Protein AF-A0AB38UVY3-F1 (afdb_monomer_lite)

Organism: NCBI:txid1487726

Secondary structure (DSSP, 8-state):
------PPPPPPPTTPEE-PPPTTSEEEEEEEEEE---SS-GGGS-EEEEEEEEETT--EEEEEEEEE-------HHHHHHHHHHHHHHHHHHHHHTT---HHHHHHHHHHHHHHHHHHHTTSSSSHHHHHHHHHHHHHHHHHH--

pLDDT: mean 86.46, std 10.34, range [41.66, 97.25]

Radius of gyration: 19.99 Å; chains: 1; bounding box: 36×45×63 Å

Structure (mmCIF, N/CA/C/O backbone):
data_AF-A0AB38UVY3-F1
#
_entry.id   AF-A0AB38UVY3-F1
#
loop_
_atom_site.group_PDB
_atom_site.id
_atom_site.type_symbol
_atom_site.label_atom_id
_atom_site.label_alt_id
_atom_site.label_comp_id
_atom_site.label_asym_id
_atom_site.label_entity_id
_atom_site.label_seq_id
_atom_site.pdbx_PDB_ins_code
_atom_site.Cartn_x
_atom_site.Cartn_y
_atom_site.Cartn_z
_atom_site.occupancy
_atom_site.B_iso_or_equiv
_atom_site.auth_seq_id
_atom_site.auth_comp_id
_atom_site.auth_asym_id
_atom_site.auth_atom_id
_atom_site.pdbx_PDB_model_num
ATOM 1 N N . MET A 1 1 ? -8.835 21.642 43.779 1.00 41.66 1 MET A N 1
ATOM 2 C CA . MET A 1 1 ? -7.730 21.005 43.035 1.00 41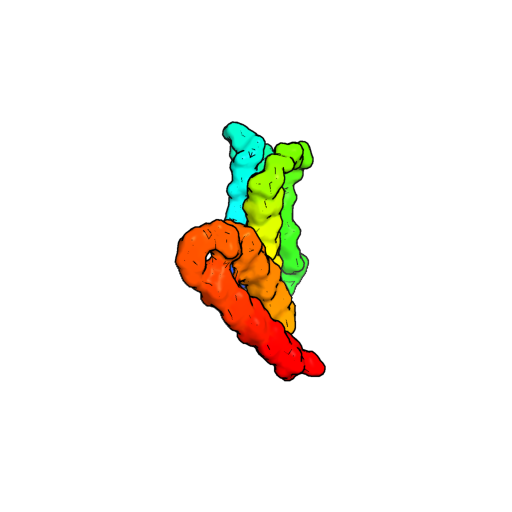.66 1 MET A CA 1
ATOM 3 C C . MET A 1 1 ? -8.345 19.835 42.282 1.00 41.66 1 MET A C 1
ATOM 5 O O . MET A 1 1 ? -8.625 18.824 42.907 1.00 41.66 1 MET A O 1
ATOM 9 N N . ASN A 1 2 ? -8.708 20.020 41.008 1.00 46.69 2 ASN A N 1
ATOM 10 C CA . ASN A 1 2 ? -9.353 18.966 40.217 1.00 46.69 2 ASN A CA 1
ATOM 11 C C . ASN A 1 2 ? -8.268 18.102 39.582 1.00 46.69 2 ASN A C 1
ATOM 13 O O . ASN A 1 2 ? -7.520 18.568 38.725 1.00 46.69 2 ASN A O 1
ATOM 17 N N . THR A 1 3 ? -8.171 16.855 40.026 1.00 52.03 3 THR A N 1
ATOM 18 C CA . THR A 1 3 ? -7.319 15.846 39.404 1.00 52.03 3 THR A CA 1
ATOM 19 C C . THR A 1 3 ? -7.953 15.474 38.067 1.00 52.03 3 THR A C 1
ATOM 21 O O . THR A 1 3 ? -8.948 14.756 38.034 1.00 52.03 3 THR A O 1
ATOM 24 N N . ILE A 1 4 ? -7.427 16.005 36.961 1.00 64.19 4 ILE A N 1
ATOM 25 C CA . ILE A 1 4 ? -7.818 15.553 35.622 1.00 64.19 4 ILE A CA 1
ATOM 26 C C . ILE A 1 4 ? -7.274 14.136 35.473 1.00 64.19 4 ILE A C 1
ATOM 28 O O . ILE A 1 4 ? -6.063 13.934 35.380 1.00 64.19 4 ILE A O 1
ATOM 32 N N . THR A 1 5 ? -8.161 13.147 35.489 1.00 60.78 5 THR A N 1
ATOM 33 C CA . THR A 1 5 ? -7.814 11.767 35.166 1.00 60.78 5 THR A CA 1
ATOM 34 C C . THR A 1 5 ? -7.471 11.725 33.678 1.00 60.78 5 THR A C 1
ATOM 36 O O . THR A 1 5 ? -8.354 11.797 32.828 1.00 60.78 5 THR A O 1
ATOM 39 N N . ARG A 1 6 ? -6.176 11.704 33.342 1.00 64.94 6 ARG A N 1
ATOM 40 C CA . ARG A 1 6 ? -5.741 11.537 31.952 1.00 64.94 6 ARG A CA 1
ATOM 41 C C . ARG A 1 6 ? -5.910 10.072 31.574 1.00 64.94 6 ARG A C 1
ATOM 43 O O . ARG A 1 6 ? -5.199 9.220 32.103 1.00 64.94 6 ARG A O 1
ATOM 50 N N . HIS A 1 7 ? -6.838 9.792 30.668 1.00 72.06 7 HIS A N 1
ATOM 51 C CA . HIS A 1 7 ? -6.822 8.530 29.944 1.00 72.06 7 HIS A CA 1
ATOM 52 C C . HIS A 1 7 ? -5.667 8.568 28.935 1.00 72.06 7 HIS A C 1
ATOM 54 O O . HIS A 1 7 ? -5.485 9.599 28.283 1.00 72.06 7 HIS A O 1
ATOM 60 N N . PRO A 1 8 ? -4.847 7.506 28.846 1.00 81.69 8 PRO A N 1
ATOM 61 C CA . PRO A 1 8 ? -3.817 7.428 27.824 1.00 81.69 8 PRO A CA 1
ATOM 62 C C . PRO A 1 8 ? -4.477 7.406 26.446 1.00 81.69 8 PRO A C 1
ATOM 64 O O . PRO A 1 8 ? -5.519 6.774 26.264 1.00 81.69 8 PRO A O 1
ATOM 67 N N . ASP A 1 9 ? -3.869 8.099 25.489 1.00 87.81 9 ASP A N 1
ATOM 68 C CA . ASP A 1 9 ? -4.342 8.073 24.111 1.00 87.81 9 ASP A CA 1
ATOM 69 C C . ASP A 1 9 ? -4.250 6.646 23.545 1.00 87.81 9 ASP A C 1
ATOM 71 O O . ASP A 1 9 ? -3.298 5.921 23.868 1.00 87.81 9 ASP A O 1
ATOM 75 N N . PRO A 1 10 ? -5.200 6.231 22.686 1.00 92.19 10 PRO A N 1
ATOM 76 C CA . PRO A 1 10 ? -5.096 4.959 21.987 1.00 92.19 10 PRO A CA 1
ATOM 77 C C . PRO A 1 10 ? -3.801 4.902 21.172 1.00 92.19 10 PRO A C 1
ATOM 79 O O . PRO A 1 10 ? -3.305 5.912 20.663 1.00 92.19 10 PRO A O 1
ATOM 82 N N . THR A 1 11 ? -3.239 3.705 21.038 1.00 93.94 11 THR A N 1
ATOM 83 C CA . THR A 1 11 ? -2.068 3.487 20.185 1.00 93.94 11 THR A CA 1
ATOM 84 C C . THR A 1 11 ? -2.489 3.601 18.712 1.00 93.94 11 THR A C 1
ATOM 86 O O . THR A 1 11 ? -3.543 3.070 18.347 1.00 93.94 11 THR A O 1
ATOM 89 N N . PRO A 1 12 ? -1.723 4.299 17.854 1.00 93.75 12 PRO A N 1
ATOM 90 C CA . PRO A 1 12 ? -1.972 4.280 16.416 1.00 93.75 12 PRO A CA 1
ATOM 91 C C . PRO A 1 12 ? -1.797 2.857 15.855 1.00 93.75 12 PRO A C 1
ATOM 93 O O . PRO A 1 12 ? -1.115 2.027 16.470 1.00 93.75 12 PRO A O 1
ATOM 96 N N . PRO A 1 13 ? -2.405 2.541 14.700 1.00 91.31 13 PRO A N 1
ATOM 97 C CA . PRO A 1 13 ? -2.223 1.237 14.087 1.00 91.31 13 PRO A CA 1
ATOM 98 C C . PRO A 1 13 ? -0.757 1.004 13.680 1.00 91.31 13 PRO A C 1
ATOM 100 O O . PRO A 1 13 ? 0.002 1.958 13.495 1.00 91.31 13 PRO A O 1
ATOM 103 N N . PRO A 1 14 ? -0.327 -0.261 13.521 1.00 88.12 14 PRO A N 1
ATOM 104 C CA . PRO A 1 14 ? 1.064 -0.576 13.214 1.00 88.12 14 PRO A CA 1
ATOM 105 C C . PRO A 1 14 ? 1.569 0.145 11.960 1.00 88.12 14 PRO A C 1
ATOM 107 O O . PRO A 1 14 ? 0.966 0.037 10.888 1.00 88.12 14 PRO A O 1
ATOM 110 N N . GLY A 1 15 ? 2.701 0.838 12.104 1.00 88.06 15 GLY A N 1
ATOM 111 C CA . GLY A 1 15 ? 3.352 1.583 11.025 1.00 88.06 15 GLY A CA 1
ATOM 112 C C . GLY A 1 15 ? 2.756 2.962 10.736 1.00 88.06 15 GLY A C 1
ATOM 113 O O . GLY A 1 15 ? 3.227 3.603 9.805 1.00 88.06 15 GLY A O 1
ATOM 114 N N . ALA A 1 16 ? 1.753 3.409 11.499 1.00 95.19 16 ALA A N 1
ATOM 115 C CA . ALA A 1 16 ? 1.192 4.747 11.364 1.00 95.19 16 ALA A CA 1
ATOM 116 C C . ALA A 1 16 ? 1.806 5.739 12.357 1.00 95.19 16 ALA A C 1
ATOM 118 O O . ALA A 1 16 ? 2.054 5.413 13.522 1.00 95.19 16 ALA A O 1
ATOM 119 N N . GLU A 1 17 ? 1.960 6.972 11.901 1.00 96.38 17 GLU A N 1
ATOM 120 C CA . GLU A 1 17 ? 2.215 8.146 12.720 1.00 96.38 17 GLU A CA 1
ATOM 121 C C . GLU A 1 17 ? 0.878 8.827 13.055 1.00 96.38 17 GLU A C 1
ATOM 123 O O . GLU A 1 17 ? 0.014 8.941 12.180 1.00 96.38 17 GLU A O 1
ATOM 128 N N . PRO A 1 18 ? 0.652 9.233 14.317 1.00 96.25 18 PRO A N 1
ATOM 129 C CA . PRO A 1 18 ? -0.548 9.961 14.700 1.00 96.25 18 PRO A CA 1
ATOM 130 C C . PRO A 1 18 ? -0.374 11.469 14.513 1.00 96.25 18 PRO A C 1
ATOM 132 O O . PRO A 1 18 ? 0.636 12.034 14.933 1.00 96.25 18 PRO A O 1
ATOM 135 N N . ASP A 1 19 ? -1.408 12.121 13.994 1.00 95.25 19 ASP A N 1
ATOM 136 C CA . ASP A 1 19 ? -1.548 13.574 14.053 1.00 95.25 19 ASP A CA 1
ATOM 137 C C . ASP A 1 19 ? -2.159 14.019 15.402 1.00 95.25 19 ASP A C 1
ATOM 139 O O . ASP A 1 19 ? -2.424 13.218 16.313 1.00 95.25 19 ASP A O 1
ATOM 143 N N . ILE A 1 20 ? -2.370 15.324 15.557 1.00 93.94 20 ILE A N 1
ATOM 144 C CA . ILE A 1 20 ? -3.020 15.923 16.715 1.00 93.94 20 ILE A CA 1
ATOM 145 C C . ILE A 1 20 ? -4.502 15.547 16.789 1.00 93.94 20 ILE A C 1
ATOM 147 O O . ILE A 1 20 ? -5.183 15.342 15.790 1.00 93.94 20 ILE A O 1
ATOM 151 N N . TRP A 1 21 ? -5.023 15.499 18.014 1.00 94.88 21 TRP A N 1
ATOM 152 C CA . TRP A 1 21 ? -6.458 15.348 18.227 1.00 94.88 21 TRP A CA 1
ATOM 153 C C . TRP A 1 21 ? -7.203 16.628 17.867 1.00 94.88 21 TRP A C 1
ATOM 155 O O . TRP A 1 21 ? -6.928 17.694 18.424 1.00 94.88 21 TRP A O 1
ATOM 165 N N . GLU A 1 22 ? -8.204 16.489 17.011 1.00 93.88 22 GLU A N 1
ATOM 166 C CA . GLU A 1 22 ? -9.164 17.528 16.686 1.00 93.88 22 GLU A CA 1
ATOM 167 C C . GLU A 1 22 ? -10.233 17.678 17.779 1.00 93.88 22 GLU A C 1
ATOM 169 O O . GLU A 1 22 ? -10.437 16.819 18.646 1.00 93.88 22 GLU A O 1
ATOM 174 N N . ALA A 1 23 ? -10.942 18.809 17.739 1.00 91.00 23 ALA A N 1
ATOM 175 C CA . ALA A 1 23 ? -11.972 19.151 18.719 1.00 91.00 23 ALA A CA 1
ATOM 176 C C . ALA A 1 23 ? -13.167 18.179 18.718 1.00 91.00 23 ALA A C 1
ATOM 178 O O . ALA A 1 23 ? -13.875 18.081 19.719 1.00 91.00 23 ALA A O 1
ATOM 179 N N . ASP A 1 24 ? -13.382 17.456 17.619 1.00 91.38 24 ASP A N 1
ATOM 180 C CA . ASP A 1 24 ? -14.446 16.460 17.476 1.00 91.38 24 ASP A CA 1
ATOM 181 C C . ASP A 1 24 ? -14.078 15.070 18.027 1.00 91.38 24 ASP A C 1
ATOM 183 O O . ASP A 1 24 ? -14.862 14.128 17.913 1.00 91.38 24 ASP A O 1
ATOM 187 N N . GLY A 1 25 ? -12.897 14.934 18.639 1.00 92.50 25 GLY A N 1
ATOM 188 C CA . GLY A 1 25 ? -12.462 13.695 19.273 1.00 92.50 25 GLY A CA 1
ATOM 189 C C . GLY A 1 25 ? -11.826 12.679 18.327 1.00 92.50 25 GLY A C 1
ATOM 190 O O . GLY A 1 25 ? -11.674 11.527 18.731 1.00 92.50 25 GLY A O 1
ATOM 191 N N . HIS A 1 26 ? -11.423 13.086 17.125 1.00 94.88 26 HIS A N 1
ATOM 192 C CA . HIS A 1 26 ? -10.685 12.244 16.185 1.00 94.88 26 HIS A CA 1
ATOM 193 C C . HIS A 1 26 ? -9.285 12.792 15.924 1.00 94.88 26 HIS A C 1
ATOM 195 O O . HIS A 1 26 ? -8.985 13.941 16.238 1.00 94.88 26 HIS A O 1
ATOM 201 N N . ARG A 1 27 ? -8.419 11.956 15.364 1.00 95.94 27 ARG A N 1
ATOM 202 C CA . ARG A 1 27 ? -7.148 12.365 14.765 1.00 95.94 27 ARG A CA 1
ATOM 203 C C . ARG A 1 27 ? -6.941 11.614 13.466 1.00 95.94 27 ARG A C 1
ATOM 205 O O . ARG A 1 27 ? -7.419 10.485 13.334 1.00 95.94 27 ARG A O 1
ATOM 212 N N . ASP A 1 28 ? -6.164 12.186 12.570 1.00 96.75 28 ASP A N 1
ATOM 213 C CA . ASP A 1 28 ? -5.639 11.427 11.449 1.00 96.75 28 ASP A CA 1
ATOM 214 C C . ASP A 1 28 ? -4.467 10.553 11.912 1.00 96.75 28 ASP A C 1
ATOM 216 O O . ASP A 1 28 ? -3.692 10.900 12.807 1.00 96.75 28 ASP A O 1
ATOM 220 N N . VAL A 1 29 ? -4.361 9.371 11.317 1.00 97.00 29 VAL A N 1
ATOM 221 C CA . VAL A 1 29 ? -3.189 8.504 11.394 1.00 97.00 29 VAL A CA 1
ATOM 222 C C . VAL A 1 29 ? -2.757 8.190 9.972 1.00 97.00 29 VAL A C 1
ATOM 224 O O . VAL A 1 29 ? -3.592 7.912 9.108 1.00 97.00 29 VAL A O 1
ATOM 227 N N . TYR A 1 30 ? -1.458 8.255 9.713 1.00 96.94 30 TYR A N 1
ATOM 228 C CA . TYR A 1 30 ? -0.945 8.148 8.355 1.00 96.94 30 TYR A CA 1
ATOM 229 C C . TYR A 1 30 ? 0.364 7.367 8.292 1.00 96.94 30 TYR A C 1
ATOM 231 O O . TYR A 1 30 ? 1.109 7.273 9.262 1.00 96.94 30 TYR A O 1
ATOM 239 N N . ALA A 1 31 ? 0.644 6.787 7.131 1.00 96.62 31 ALA A N 1
ATOM 240 C CA . ALA A 1 31 ? 1.913 6.155 6.816 1.00 96.62 31 ALA A CA 1
ATOM 241 C C . ALA A 1 31 ? 2.361 6.626 5.432 1.00 96.62 31 ALA A C 1
ATOM 243 O O . ALA A 1 31 ? 1.740 6.284 4.421 1.00 96.62 31 ALA A O 1
ATOM 244 N N . SER A 1 32 ? 3.436 7.411 5.396 1.00 95.00 32 SER A N 1
ATOM 245 C CA . SER A 1 32 ? 4.053 7.869 4.151 1.00 95.00 32 SER A CA 1
ATOM 246 C C . SER A 1 32 ? 4.743 6.694 3.466 1.00 95.00 32 SER A C 1
ATOM 248 O O . SER A 1 32 ? 5.648 6.079 4.032 1.00 95.00 32 SER A O 1
ATOM 250 N N . VAL A 1 33 ? 4.306 6.361 2.253 1.00 93.44 33 VAL A N 1
ATOM 251 C CA . VAL A 1 33 ? 4.755 5.152 1.547 1.00 93.44 33 VAL A CA 1
ATOM 252 C C . VAL A 1 33 ? 5.901 5.446 0.592 1.00 93.44 33 VAL A C 1
ATOM 254 O O . VAL A 1 33 ? 6.840 4.655 0.495 1.00 93.44 33 VAL A O 1
ATOM 257 N N . GLY A 1 34 ? 5.836 6.570 -0.116 1.00 91.50 34 GLY A N 1
ATOM 258 C CA . GLY A 1 34 ? 6.883 6.970 -1.046 1.00 91.50 34 GLY A CA 1
ATOM 259 C C . GLY A 1 34 ? 6.505 8.180 -1.883 1.00 91.50 34 GLY A C 1
ATOM 260 O O . GLY A 1 34 ? 5.329 8.522 -2.000 1.00 91.50 34 GLY A O 1
ATOM 261 N N . CYS A 1 35 ? 7.523 8.817 -2.451 1.00 91.62 35 CYS A N 1
ATOM 262 C CA . CYS A 1 35 ? 7.395 9.973 -3.325 1.00 91.62 35 CYS A CA 1
ATOM 263 C C . CYS A 1 35 ? 8.072 9.662 -4.659 1.00 91.62 35 CYS A C 1
ATOM 265 O O . CYS A 1 35 ? 9.224 9.230 -4.671 1.00 91.62 35 CYS A O 1
ATOM 267 N N . VAL A 1 36 ? 7.365 9.890 -5.765 1.00 91.50 36 VAL A N 1
ATOM 268 C CA . VAL A 1 36 ? 7.900 9.692 -7.115 1.00 91.50 36 VAL A CA 1
ATOM 269 C C . VAL A 1 36 ? 8.496 10.998 -7.611 1.00 91.50 36 VAL A C 1
ATOM 271 O O . VAL A 1 36 ? 7.772 11.960 -7.866 1.00 91.50 36 VAL A O 1
ATOM 274 N N . PHE A 1 37 ? 9.813 11.038 -7.798 1.00 89.94 37 PHE A N 1
ATOM 275 C CA . PHE A 1 37 ? 10.509 12.245 -8.243 1.00 89.94 37 PHE A CA 1
ATOM 276 C C . PHE A 1 37 ? 10.238 12.527 -9.731 1.00 89.94 37 PHE A C 1
ATOM 278 O O . PHE A 1 37 ? 10.989 12.117 -10.618 1.00 89.94 37 PHE A O 1
ATOM 285 N N . ALA A 1 38 ? 9.132 13.223 -10.000 1.00 86.88 38 ALA A N 1
ATOM 286 C CA . ALA A 1 38 ? 8.699 13.642 -11.335 1.00 86.88 38 ALA A CA 1
ATOM 287 C C . ALA A 1 38 ? 9.184 15.050 -11.720 1.00 86.88 38 ALA A C 1
ATOM 289 O O . ALA A 1 38 ? 9.224 15.398 -12.898 1.00 86.88 38 ALA A O 1
ATOM 290 N N . SER A 1 39 ? 9.568 15.856 -10.730 1.00 84.62 39 SER A N 1
ATOM 291 C CA . SER A 1 39 ? 9.988 17.247 -10.888 1.00 84.62 39 SER A CA 1
ATOM 292 C C . SER A 1 39 ? 11.144 17.567 -9.939 1.00 84.62 39 SER A C 1
ATOM 294 O O . SER A 1 39 ? 11.359 16.884 -8.940 1.00 84.62 39 SER A O 1
ATOM 296 N N . SER A 1 40 ? 11.883 18.640 -10.228 1.00 84.81 40 SER A N 1
ATOM 297 C CA . SER A 1 40 ? 12.808 19.242 -9.259 1.00 84.81 40 SER A CA 1
ATOM 298 C C . SER A 1 40 ? 12.079 19.911 -8.090 1.00 84.81 40 SER A C 1
ATOM 300 O O . SER A 1 40 ? 12.681 20.138 -7.043 1.00 84.81 40 SER A O 1
ATOM 302 N N . ASP A 1 41 ? 10.802 20.256 -8.275 1.00 86.25 41 ASP A N 1
ATOM 303 C CA . ASP A 1 41 ? 9.931 20.702 -7.193 1.00 86.25 41 ASP A CA 1
ATOM 304 C C . ASP A 1 41 ? 9.330 19.485 -6.479 1.00 86.25 41 ASP A C 1
ATOM 306 O O . ASP A 1 41 ? 8.460 18.794 -7.014 1.00 86.25 41 ASP A O 1
ATOM 310 N N . LEU A 1 42 ? 9.805 19.230 -5.259 1.00 82.12 42 LEU A N 1
ATOM 311 C CA . LEU A 1 42 ? 9.367 18.101 -4.441 1.00 82.12 42 LEU A CA 1
ATOM 312 C C . LEU A 1 42 ? 7.893 18.188 -4.047 1.00 82.12 42 LEU A C 1
ATOM 314 O O . LEU A 1 42 ? 7.268 17.154 -3.849 1.00 82.12 42 LEU A O 1
ATOM 318 N N . LEU A 1 43 ? 7.328 19.395 -3.961 1.00 85.00 43 LEU A N 1
ATOM 319 C CA . LEU A 1 43 ? 5.914 19.581 -3.622 1.00 85.00 43 LEU A CA 1
ATOM 320 C C . LEU A 1 43 ? 4.989 19.275 -4.806 1.00 85.00 43 LEU A C 1
ATOM 322 O O . LEU A 1 43 ? 3.790 19.095 -4.623 1.00 85.00 43 LEU A O 1
ATOM 326 N N . ALA A 1 44 ? 5.546 19.205 -6.016 1.00 83.38 44 ALA A N 1
ATOM 327 C CA . ALA A 1 44 ? 4.832 18.792 -7.216 1.00 83.38 44 ALA A CA 1
ATOM 328 C C . ALA A 1 44 ? 4.977 17.288 -7.507 1.00 83.38 44 ALA A C 1
ATOM 330 O O . ALA A 1 44 ? 4.409 16.795 -8.482 1.00 83.38 44 ALA A O 1
ATOM 331 N N . CYS A 1 45 ? 5.762 16.564 -6.707 1.00 89.00 45 CYS A N 1
ATOM 332 C CA . CYS A 1 45 ? 5.999 15.140 -6.894 1.00 89.00 45 CYS A CA 1
ATOM 333 C C . CYS A 1 45 ? 4.878 14.317 -6.238 1.00 89.00 45 CYS A C 1
ATOM 335 O O . CYS A 1 45 ? 4.531 14.608 -5.094 1.00 89.00 45 CYS A O 1
ATOM 337 N N . PRO A 1 46 ? 4.337 13.283 -6.914 1.00 91.94 46 PRO A N 1
ATOM 338 C CA . PRO A 1 46 ? 3.324 12.417 -6.325 1.00 91.94 46 PRO A CA 1
ATOM 339 C C . PRO A 1 46 ? 3.803 11.765 -5.028 1.00 91.94 46 PRO A C 1
ATOM 341 O O . PRO A 1 46 ? 4.714 10.933 -5.055 1.00 91.94 46 PRO A O 1
ATOM 344 N N . LEU A 1 47 ? 3.161 12.107 -3.913 1.00 93.31 47 LEU A N 1
ATOM 345 C CA . LEU A 1 47 ? 3.367 11.476 -2.612 1.00 93.31 47 LEU A CA 1
ATOM 346 C C . LEU A 1 47 ? 2.211 10.518 -2.324 1.00 93.31 47 LEU A C 1
ATOM 348 O O . LEU A 1 47 ? 1.050 10.917 -2.339 1.00 93.31 47 LEU A O 1
ATOM 352 N N . VAL A 1 48 ? 2.529 9.253 -2.055 1.00 94.94 48 VAL A N 1
ATOM 353 C CA . VAL A 1 48 ? 1.539 8.231 -1.702 1.00 94.94 48 VAL A CA 1
ATOM 354 C C . VAL A 1 48 ? 1.511 8.039 -0.192 1.00 94.94 48 VAL A C 1
ATOM 356 O O . VAL A 1 48 ? 2.529 7.691 0.416 1.00 94.94 48 VAL A O 1
ATOM 359 N N . THR A 1 49 ? 0.324 8.178 0.391 1.00 96.62 49 THR A N 1
ATOM 360 C CA . THR A 1 49 ? 0.096 8.074 1.834 1.00 96.62 49 THR A CA 1
ATOM 361 C C . THR A 1 49 ? -1.068 7.126 2.111 1.00 96.62 49 THR A C 1
ATOM 363 O O . THR A 1 49 ? -2.137 7.243 1.518 1.00 96.62 49 THR A O 1
ATOM 366 N N . ALA A 1 50 ? -0.885 6.168 3.019 1.00 96.19 50 ALA A N 1
ATOM 367 C CA . ALA A 1 50 ? -2.010 5.441 3.607 1.00 96.19 50 ALA A CA 1
ATOM 368 C C . ALA A 1 50 ? -2.550 6.261 4.782 1.00 96.19 50 ALA A C 1
ATOM 370 O O . ALA A 1 50 ? -1.762 6.677 5.630 1.00 96.19 50 ALA A O 1
ATOM 371 N N . LYS A 1 51 ? -3.863 6.488 4.844 1.00 97.25 51 LYS A N 1
ATOM 372 C CA . LYS A 1 51 ? -4.493 7.370 5.833 1.00 97.25 51 LYS A CA 1
ATOM 373 C C . LYS A 1 51 ? -5.743 6.733 6.432 1.00 97.25 51 LYS A C 1
ATOM 375 O O . LYS A 1 51 ? -6.439 5.970 5.765 1.00 97.25 51 LYS A O 1
ATOM 380 N N . ALA A 1 52 ? -6.004 7.014 7.701 1.00 96.56 52 ALA A N 1
ATOM 381 C CA . ALA A 1 52 ? -7.245 6.676 8.384 1.00 96.56 52 ALA A CA 1
ATOM 382 C C . ALA A 1 52 ? -7.533 7.704 9.479 1.00 96.56 52 ALA A C 1
ATOM 384 O O . ALA A 1 52 ? -6.629 8.377 9.970 1.00 96.56 52 ALA A O 1
ATOM 385 N N . ARG A 1 53 ? -8.788 7.773 9.908 1.00 96.06 53 ARG A N 1
ATOM 386 C CA . ARG A 1 53 ? -9.230 8.594 11.029 1.00 96.06 53 ARG A CA 1
ATOM 387 C C . ARG A 1 53 ? -9.417 7.709 12.254 1.00 96.06 53 ARG A C 1
ATOM 389 O O . ARG A 1 53 ? -10.133 6.716 12.181 1.00 96.06 53 ARG A O 1
ATOM 396 N N . GLN A 1 54 ? -8.768 8.045 13.364 1.00 96.12 54 GLN A N 1
ATOM 397 C CA . GLN A 1 54 ? -8.842 7.294 14.616 1.00 96.12 54 GLN A CA 1
ATOM 398 C C . GLN A 1 54 ? -9.644 8.053 15.674 1.00 96.12 54 GLN A C 1
ATOM 400 O O . GLN A 1 54 ? -9.369 9.225 15.934 1.00 96.12 54 GLN A O 1
ATOM 405 N N . ASP A 1 55 ? -10.595 7.382 16.320 1.00 94.25 55 ASP A N 1
ATOM 406 C CA . ASP A 1 55 ? -11.338 7.930 17.458 1.00 94.25 55 ASP A CA 1
ATOM 407 C C . ASP A 1 55 ? -10.637 7.672 18.810 1.00 94.25 55 ASP A C 1
ATOM 409 O O . ASP A 1 55 ? -9.652 6.934 18.914 1.00 94.25 55 ASP A O 1
ATOM 413 N N . ARG A 1 56 ? -11.162 8.258 19.895 1.00 93.12 56 ARG A N 1
ATOM 414 C CA . ARG A 1 56 ? -10.630 8.064 21.261 1.00 93.12 56 ARG A CA 1
ATOM 415 C C . ARG A 1 56 ? -10.747 6.629 21.789 1.00 93.12 56 ARG A C 1
ATOM 417 O O . ARG A 1 56 ? -10.058 6.304 22.756 1.00 93.12 56 ARG A O 1
ATOM 424 N N . ALA A 1 57 ? -11.592 5.790 21.191 1.00 90.56 57 ALA A N 1
ATOM 425 C CA . ALA A 1 57 ? -11.695 4.366 21.506 1.00 90.56 57 ALA A CA 1
ATOM 426 C C . ALA A 1 57 ? -10.666 3.517 20.730 1.00 90.56 57 ALA A C 1
ATOM 428 O O . ALA A 1 57 ? -10.494 2.336 21.031 1.00 90.56 57 ALA A O 1
ATOM 429 N N . GLY A 1 58 ? -9.943 4.118 19.780 1.00 89.88 58 GLY A N 1
ATOM 430 C CA . GLY A 1 58 ? -8.952 3.467 18.932 1.00 89.88 58 GLY A CA 1
ATOM 431 C C . GLY A 1 58 ? -9.528 2.856 17.653 1.00 89.88 58 GLY A C 1
ATOM 432 O O . GLY A 1 58 ? -8.782 2.189 16.936 1.00 89.88 58 GLY A O 1
ATOM 433 N N . VAL A 1 59 ? -10.811 3.080 17.358 1.00 91.12 59 VAL A N 1
ATOM 434 C CA . VAL A 1 59 ? -11.480 2.625 16.133 1.00 91.12 59 VAL A CA 1
ATOM 435 C C . VAL A 1 59 ? -10.976 3.440 14.948 1.00 91.12 59 VAL A C 1
ATOM 437 O O . VAL A 1 59 ? -10.766 4.646 15.068 1.00 91.12 59 VAL A O 1
ATOM 440 N N . LEU A 1 60 ? -10.770 2.767 13.814 1.00 92.94 60 LEU A N 1
ATOM 441 C CA . LEU A 1 60 ? -10.358 3.387 12.560 1.00 92.94 60 LEU A CA 1
ATOM 442 C C . LEU A 1 60 ? -11.537 3.494 11.598 1.00 92.94 60 LEU A C 1
ATOM 444 O O . LEU A 1 60 ? -12.237 2.515 11.343 1.00 92.94 60 LEU A O 1
ATOM 448 N N . GLU A 1 61 ? -11.690 4.671 11.012 1.00 90.56 61 GLU A N 1
ATOM 449 C CA . GLU A 1 61 ? -12.667 4.990 9.980 1.00 90.56 61 GLU A CA 1
ATOM 450 C C . GLU A 1 61 ? -11.975 5.684 8.803 1.00 90.56 61 GLU A C 1
ATOM 452 O O . GLU A 1 61 ? -10.809 6.068 8.892 1.00 90.56 61 GLU A O 1
ATOM 457 N N . GLN A 1 62 ? -12.689 5.846 7.684 1.00 92.81 62 GLN A N 1
ATOM 458 C CA . GLN A 1 62 ? -12.195 6.578 6.504 1.00 92.81 62 GLN A CA 1
ATOM 459 C C . GLN A 1 62 ? -10.808 6.105 6.029 1.00 92.81 62 GLN A C 1
ATOM 461 O O . GLN A 1 62 ? -9.949 6.901 5.666 1.00 92.81 62 GLN A O 1
ATOM 466 N N . ILE A 1 63 ? -10.581 4.792 6.067 1.00 92.94 63 ILE A N 1
ATOM 467 C CA . ILE A 1 63 ? -9.296 4.190 5.717 1.00 92.94 63 ILE A CA 1
ATOM 468 C C . ILE A 1 63 ? -9.131 4.244 4.192 1.00 92.94 63 ILE A C 1
ATOM 470 O O . ILE A 1 63 ? -9.937 3.662 3.463 1.00 92.94 63 ILE A O 1
ATOM 474 N N . CYS A 1 64 ? -8.112 4.946 3.700 1.00 93.38 64 CYS A N 1
ATOM 475 C CA . CYS A 1 64 ? -7.902 5.176 2.273 1.00 93.38 64 CYS A CA 1
ATOM 476 C C . CYS A 1 64 ? -6.419 5.307 1.897 1.00 93.38 64 CYS A C 1
ATOM 478 O O . CYS A 1 64 ? -5.538 5.439 2.748 1.00 93.38 64 CYS A O 1
ATOM 480 N N . VAL A 1 65 ? -6.154 5.278 0.589 1.00 95.12 65 VAL A N 1
ATOM 481 C CA . VAL A 1 65 ? -4.874 5.694 0.003 1.00 95.12 65 VAL A CA 1
ATOM 482 C C . VAL A 1 65 ? -5.072 7.075 -0.608 1.00 95.12 65 VAL A C 1
ATOM 484 O O . VAL A 1 65 ? -5.971 7.264 -1.426 1.00 95.12 65 VAL A O 1
ATOM 487 N N . GLU A 1 66 ? -4.231 8.019 -0.212 1.00 94.88 66 GLU A N 1
ATOM 488 C CA . GLU A 1 66 ? -4.175 9.377 -0.738 1.00 94.88 66 GLU A CA 1
ATOM 489 C C . GLU A 1 66 ? -2.940 9.522 -1.634 1.00 94.88 66 GLU A C 1
ATOM 491 O O . GLU A 1 66 ? -1.874 8.969 -1.344 1.00 94.88 66 GLU A O 1
ATOM 496 N N . VAL A 1 67 ? -3.107 10.226 -2.755 1.00 92.94 67 VAL A N 1
ATOM 497 C CA . VAL A 1 67 ? -2.012 10.592 -3.654 1.00 92.94 67 VAL A CA 1
ATOM 498 C C . VAL A 1 67 ? -2.018 12.101 -3.792 1.00 92.94 67 VAL A C 1
ATOM 500 O O . VAL A 1 67 ? -2.852 12.658 -4.509 1.00 92.94 67 VAL A O 1
ATOM 503 N N . ASP A 1 68 ? -1.069 12.747 -3.132 1.00 87.81 68 ASP A N 1
ATOM 504 C CA . ASP A 1 68 ? -0.860 14.180 -3.266 1.00 87.81 68 ASP A CA 1
ATOM 505 C C . ASP A 1 68 ? -0.029 14.429 -4.520 1.00 87.81 68 ASP A C 1
ATOM 507 O O . ASP A 1 68 ? 1.190 14.261 -4.523 1.00 87.81 68 ASP A O 1
ATOM 511 N N . ALA A 1 69 ? -0.701 14.774 -5.620 1.00 75.69 69 ALA A N 1
ATOM 512 C CA . ALA A 1 69 ? -0.045 15.141 -6.867 1.00 75.69 69 ALA A CA 1
ATOM 513 C C . ALA A 1 69 ? -0.851 16.199 -7.636 1.00 75.69 69 ALA A C 1
ATOM 515 O O . ALA A 1 69 ? -2.028 15.971 -7.937 1.00 75.69 69 ALA A O 1
ATOM 516 N N . PRO A 1 70 ? -0.241 17.315 -8.076 1.00 67.12 70 PRO A N 1
ATOM 517 C CA . PRO A 1 70 ? -0.729 17.974 -9.279 1.00 67.12 70 PRO A CA 1
ATOM 518 C C . PRO A 1 70 ? -0.536 17.021 -10.471 1.00 67.12 70 PRO A C 1
ATOM 520 O O . PRO A 1 70 ? 0.434 16.267 -10.515 1.00 67.12 70 PRO A O 1
ATOM 523 N N . ALA A 1 71 ? -1.463 17.031 -11.434 1.00 61.72 71 ALA A N 1
ATOM 524 C CA . ALA A 1 71 ? -1.395 16.177 -12.621 1.00 61.72 71 ALA A CA 1
ATOM 525 C C . ALA A 1 71 ? -0.061 16.388 -13.366 1.00 61.72 71 ALA A C 1
ATOM 527 O O . ALA A 1 71 ? 0.118 17.391 -14.056 1.00 61.72 71 ALA A O 1
ATOM 528 N N . ALA A 1 72 ? 0.874 15.456 -13.191 1.00 71.00 72 ALA A N 1
ATOM 529 C CA . ALA A 1 72 ? 2.179 15.460 -13.834 1.00 71.00 72 ALA A CA 1
ATOM 530 C C . ALA A 1 72 ? 2.245 14.321 -14.853 1.00 71.00 72 ALA A C 1
ATOM 532 O O . ALA A 1 72 ? 1.814 13.198 -14.573 1.00 71.00 72 ALA A O 1
ATOM 533 N N . ASP A 1 73 ? 2.808 14.603 -16.026 1.00 84.94 73 ASP A N 1
ATOM 534 C CA . ASP A 1 73 ? 3.103 13.571 -17.014 1.00 84.94 73 ASP A CA 1
ATOM 535 C C . ASP A 1 73 ? 4.235 12.686 -16.482 1.00 84.94 73 ASP A C 1
ATOM 537 O O . ASP A 1 73 ? 5.386 13.113 -16.372 1.00 84.94 73 ASP A O 1
ATOM 541 N N . LEU A 1 74 ? 3.907 11.444 -16.126 1.00 88.50 74 LEU A N 1
ATOM 542 C CA . LEU A 1 74 ? 4.885 10.475 -15.641 1.00 88.50 74 LEU A CA 1
ATOM 543 C C . LEU A 1 74 ? 5.515 9.722 -16.809 1.00 88.50 74 LEU A C 1
ATOM 545 O O . LEU A 1 74 ? 4.830 9.240 -17.716 1.00 88.50 74 LEU A O 1
ATOM 549 N N . THR A 1 75 ? 6.831 9.535 -16.749 1.00 90.75 75 THR A N 1
ATOM 550 C CA . THR A 1 75 ? 7.495 8.555 -17.613 1.00 90.75 75 THR A CA 1
ATOM 551 C C . THR A 1 75 ? 7.009 7.135 -17.282 1.00 90.75 75 THR A C 1
ATOM 553 O O . THR A 1 75 ? 6.534 6.880 -16.172 1.00 90.75 75 THR A O 1
ATOM 556 N N . PRO A 1 76 ? 7.171 6.153 -18.190 1.00 88.94 76 PRO A N 1
ATOM 557 C CA . PRO A 1 76 ? 6.793 4.770 -17.902 1.00 88.94 76 PRO A CA 1
ATOM 558 C C . PRO A 1 76 ? 7.483 4.166 -16.671 1.00 88.94 76 PRO A C 1
ATOM 560 O O . PRO A 1 76 ? 6.940 3.256 -16.053 1.00 88.94 76 PRO A O 1
ATOM 563 N N . GLU A 1 77 ? 8.687 4.621 -16.323 1.00 86.44 77 GLU A N 1
ATOM 564 C CA . GLU A 1 7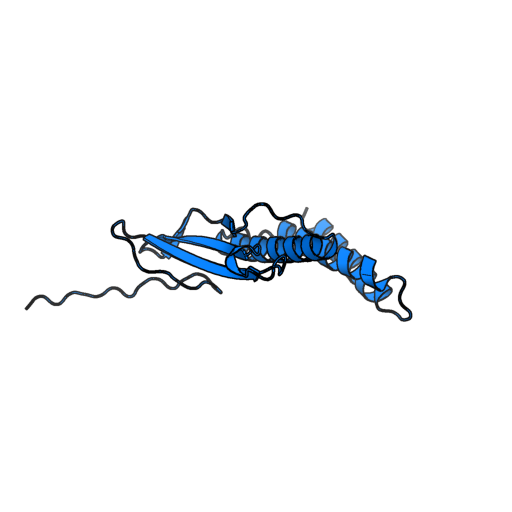7 ? 9.412 4.148 -15.140 1.00 86.44 77 GLU A 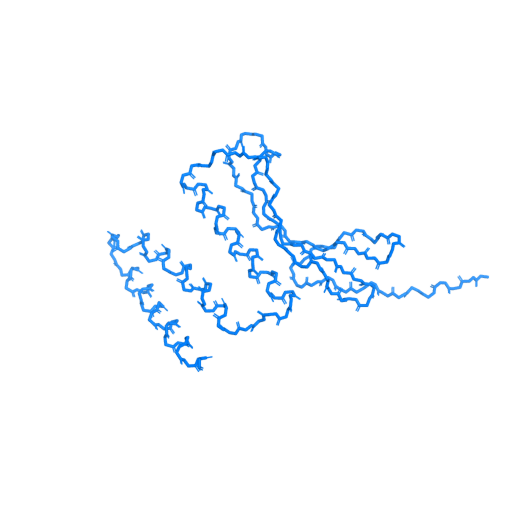CA 1
ATOM 565 C C . GLU A 1 77 ? 8.824 4.736 -13.853 1.00 86.44 77 GLU A C 1
ATOM 567 O O . GLU A 1 77 ? 8.436 3.978 -12.969 1.00 86.44 77 GLU A O 1
ATOM 572 N N . GLN A 1 78 ? 8.600 6.051 -13.820 1.00 90.44 78 GLN A N 1
ATOM 573 C CA . GLN A 1 78 ? 7.918 6.737 -12.714 1.00 90.44 78 GLN A CA 1
ATOM 574 C C . GLN A 1 78 ? 6.481 6.240 -12.513 1.00 90.44 78 GLN A C 1
ATOM 576 O O . GLN A 1 78 ? 6.010 6.120 -11.388 1.00 90.44 78 GLN A O 1
ATOM 581 N N . ALA A 1 79 ? 5.773 5.900 -13.593 1.00 89.12 79 ALA A N 1
ATOM 582 C CA . ALA A 1 79 ? 4.439 5.315 -13.500 1.00 89.12 79 ALA A CA 1
ATOM 583 C C . ALA A 1 79 ? 4.465 3.922 -12.843 1.00 89.12 79 ALA A C 1
ATOM 585 O O . ALA A 1 79 ? 3.570 3.589 -12.066 1.00 89.12 79 ALA A O 1
ATOM 586 N N . ARG A 1 80 ? 5.493 3.106 -13.120 1.00 87.50 80 ARG A N 1
ATOM 587 C CA . ARG A 1 80 ? 5.681 1.811 -12.442 1.00 87.50 80 ARG A CA 1
ATOM 588 C C . ARG A 1 80 ? 6.065 1.995 -10.978 1.00 87.50 80 ARG A C 1
ATOM 590 O O . ARG A 1 80 ? 5.559 1.258 -10.138 1.00 87.50 80 ARG A O 1
ATOM 597 N N . GLU A 1 81 ? 6.908 2.978 -10.679 1.00 87.38 81 GLU A N 1
ATOM 598 C CA . GLU A 1 81 ? 7.270 3.349 -9.309 1.00 87.38 81 GLU A CA 1
ATOM 599 C C . GLU A 1 81 ? 6.035 3.789 -8.508 1.00 87.38 81 GLU A C 1
ATOM 601 O O . GLU A 1 81 ? 5.764 3.242 -7.438 1.00 87.38 81 GLU A O 1
ATOM 606 N N . LEU A 1 82 ? 5.204 4.674 -9.075 1.00 91.25 82 LEU A N 1
ATOM 607 C CA . LEU A 1 82 ? 3.935 5.085 -8.471 1.00 91.25 82 LEU A CA 1
ATOM 608 C C . LEU A 1 82 ? 3.017 3.884 -8.222 1.00 91.25 82 LEU A C 1
ATOM 610 O O . LE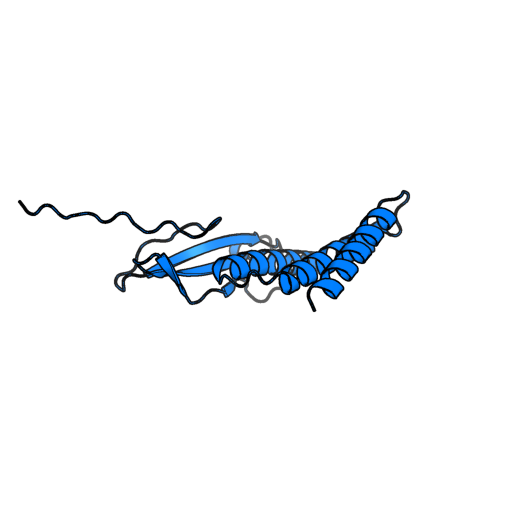U A 1 82 ? 2.464 3.740 -7.134 1.00 91.25 82 LEU A O 1
ATOM 614 N N . ALA A 1 83 ? 2.875 2.994 -9.208 1.00 88.00 83 ALA A N 1
ATOM 615 C CA . ALA A 1 83 ? 2.067 1.787 -9.063 1.00 88.00 83 ALA A CA 1
ATOM 616 C C . ALA A 1 83 ? 2.575 0.879 -7.928 1.00 88.00 83 ALA A C 1
ATOM 618 O O . ALA A 1 83 ? 1.770 0.334 -7.173 1.00 88.00 83 ALA A O 1
ATOM 619 N N . ALA A 1 84 ? 3.895 0.744 -7.765 1.00 85.69 84 ALA A N 1
ATOM 620 C CA . ALA A 1 84 ? 4.483 -0.020 -6.668 1.00 85.69 84 ALA A CA 1
ATOM 621 C C . ALA A 1 84 ? 4.176 0.613 -5.299 1.00 85.69 84 ALA A C 1
ATOM 623 O O . ALA A 1 84 ? 3.796 -0.100 -4.366 1.00 85.69 84 ALA A O 1
ATOM 624 N N . HIS A 1 85 ? 4.264 1.942 -5.179 1.00 91.69 85 HIS A N 1
ATOM 625 C CA . HIS A 1 85 ? 3.873 2.649 -3.956 1.00 91.69 85 HIS A CA 1
ATOM 626 C C . HIS A 1 85 ? 2.384 2.488 -3.643 1.00 91.69 85 HIS A C 1
ATOM 628 O O . HIS A 1 85 ? 2.033 2.219 -2.497 1.00 91.69 85 HIS A O 1
ATOM 634 N N . LEU A 1 86 ? 1.510 2.572 -4.649 1.00 91.44 86 LEU A N 1
ATOM 635 C CA . LEU A 1 86 ? 0.071 2.358 -4.482 1.00 91.44 86 LEU A CA 1
ATOM 636 C C . LEU A 1 86 ? -0.256 0.945 -3.990 1.00 91.44 86 LEU A C 1
ATOM 638 O O . LEU A 1 86 ? -1.059 0.789 -3.072 1.00 91.44 86 LEU A O 1
ATOM 642 N N . LEU A 1 87 ? 0.390 -0.083 -4.549 1.00 86.88 87 LEU A N 1
ATOM 643 C CA . LEU A 1 87 ? 0.226 -1.467 -4.090 1.00 86.88 87 LEU A CA 1
ATOM 644 C C . LEU A 1 87 ? 0.692 -1.640 -2.639 1.00 86.88 87 LEU A C 1
ATOM 646 O O . LEU A 1 87 ? 0.028 -2.307 -1.844 1.00 86.88 87 LEU A O 1
ATOM 650 N N . HIS A 1 88 ? 1.813 -1.014 -2.272 1.00 86.56 88 HIS A N 1
ATOM 651 C CA . HIS A 1 88 ? 2.299 -1.055 -0.897 1.00 86.56 88 HIS A CA 1
ATOM 652 C C . HIS A 1 88 ? 1.336 -0.338 0.068 1.00 86.56 88 HIS A C 1
ATOM 654 O O . HIS A 1 88 ? 1.005 -0.891 1.120 1.00 86.56 88 HIS A O 1
ATOM 660 N N . ALA A 1 89 ? 0.830 0.840 -0.311 1.00 90.62 89 ALA A N 1
ATOM 661 C CA . ALA A 1 89 ? -0.153 1.597 0.459 1.00 90.62 89 ALA A CA 1
ATOM 662 C C . ALA A 1 89 ? -1.453 0.809 0.656 1.00 90.62 89 ALA A C 1
ATOM 664 O O . ALA A 1 89 ? -1.927 0.693 1.784 1.00 90.62 89 ALA A O 1
ATOM 665 N N . ALA A 1 90 ? -1.976 0.183 -0.402 1.00 89.25 90 ALA A N 1
ATOM 666 C CA . ALA A 1 90 ? -3.155 -0.676 -0.322 1.00 89.25 90 ALA A CA 1
ATOM 667 C C . ALA A 1 90 ? -2.965 -1.797 0.713 1.00 89.25 90 ALA A C 1
ATOM 669 O O . ALA A 1 90 ? -3.813 -1.994 1.579 1.00 89.25 90 ALA A O 1
ATOM 670 N N . GLY A 1 91 ? -1.794 -2.443 0.726 1.00 84.88 91 GLY A N 1
ATOM 671 C CA . GLY A 1 91 ? -1.479 -3.461 1.727 1.00 84.88 91 GLY A CA 1
ATOM 672 C C . GLY A 1 91 ? -1.445 -2.941 3.172 1.00 84.88 91 GLY A C 1
ATOM 673 O O . GLY A 1 91 ? -1.704 -3.714 4.098 1.00 84.88 91 GLY A O 1
ATOM 674 N N . ILE A 1 92 ? -1.111 -1.665 3.402 1.00 90.56 92 ILE A N 1
ATOM 675 C CA . ILE A 1 92 ? -1.198 -1.017 4.724 1.00 90.56 92 ILE A CA 1
ATOM 676 C C . ILE A 1 92 ? -2.668 -0.815 5.109 1.00 90.56 92 ILE A C 1
ATOM 678 O O . ILE A 1 92 ? -3.082 -1.259 6.182 1.00 90.56 92 ILE A O 1
ATOM 682 N N . VAL A 1 93 ? -3.452 -0.215 4.214 1.00 90.50 93 VAL A N 1
ATOM 683 C CA . VAL A 1 93 ? -4.882 0.078 4.403 1.00 90.50 93 VAL A CA 1
ATOM 684 C C . VAL A 1 93 ? -5.678 -1.210 4.656 1.00 90.50 93 VAL A C 1
ATOM 686 O O . VAL A 1 93 ? -6.483 -1.251 5.582 1.00 90.50 93 VAL A O 1
ATOM 689 N N . ASP A 1 94 ? -5.382 -2.302 3.945 1.00 87.44 94 ASP A N 1
ATOM 690 C CA . ASP A 1 94 ? -5.999 -3.618 4.172 1.00 87.44 94 ASP A CA 1
ATOM 691 C C . ASP A 1 94 ? -5.743 -4.157 5.584 1.00 87.44 94 ASP A C 1
ATOM 693 O O . ASP A 1 94 ? -6.628 -4.746 6.211 1.00 87.44 94 ASP A O 1
ATOM 697 N N . ARG A 1 95 ? -4.529 -3.953 6.117 1.00 86.12 95 ARG A N 1
ATOM 698 C CA . ARG A 1 95 ? -4.206 -4.349 7.496 1.00 86.12 95 ARG A CA 1
ATOM 699 C C . ARG A 1 95 ? -4.980 -3.514 8.504 1.00 86.12 95 ARG A C 1
ATOM 701 O O . ARG A 1 95 ? -5.467 -4.073 9.482 1.00 86.12 95 ARG A O 1
ATOM 708 N N . TRP A 1 96 ? -5.093 -2.209 8.272 1.00 90.19 96 TRP A N 1
ATOM 709 C CA . TRP A 1 96 ? -5.836 -1.304 9.149 1.00 90.19 96 TRP A CA 1
ATOM 710 C C . TRP A 1 96 ? -7.339 -1.583 9.131 1.00 90.19 96 TRP A C 1
ATOM 712 O O . TRP A 1 96 ? -7.969 -1.575 10.182 1.00 90.19 96 TRP A O 1
ATOM 722 N N . ALA A 1 97 ? -7.896 -1.921 7.967 1.00 85.06 97 ALA A N 1
ATOM 723 C CA . ALA A 1 97 ? -9.302 -2.283 7.809 1.00 85.06 97 ALA A CA 1
ATOM 724 C C . ALA A 1 97 ? -9.658 -3.658 8.398 1.00 8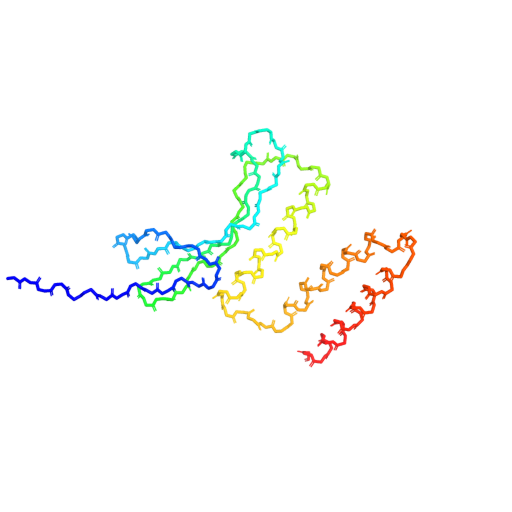5.06 97 ALA A C 1
ATOM 726 O O . ALA A 1 97 ? -10.818 -4.060 8.367 1.00 85.06 97 ALA A O 1
ATOM 727 N N . GLY A 1 98 ? -8.673 -4.425 8.879 1.00 77.12 98 GLY A N 1
ATOM 728 C CA . GLY A 1 98 ? -8.881 -5.816 9.277 1.00 77.12 98 GLY A CA 1
ATOM 729 C C . GLY A 1 98 ? -9.207 -6.744 8.098 1.00 77.12 98 GLY A C 1
ATOM 730 O O . GLY A 1 98 ? -9.423 -7.938 8.312 1.00 77.12 98 GLY A O 1
ATOM 731 N N . ASN A 1 99 ? -9.156 -6.239 6.857 1.00 64.69 99 ASN A N 1
ATOM 732 C CA . ASN A 1 99 ? -9.379 -6.952 5.595 1.00 64.69 99 ASN A CA 1
ATOM 733 C C . ASN A 1 99 ? -8.169 -7.811 5.221 1.00 64.69 99 ASN A C 1
ATOM 735 O O . ASN A 1 99 ? -7.655 -7.813 4.108 1.00 64.69 99 ASN A O 1
ATOM 739 N N . THR A 1 100 ? -7.705 -8.598 6.179 1.00 60.31 100 THR A N 1
ATOM 740 C CA . THR A 1 100 ? -6.588 -9.522 6.016 1.00 60.31 100 THR A CA 1
ATOM 741 C C . THR A 1 100 ? -7.051 -10.845 5.414 1.00 60.31 100 THR A C 1
ATOM 743 O O . THR A 1 100 ? -6.641 -11.914 5.862 1.00 60.31 100 THR A O 1
ATOM 746 N N . ASN A 1 101 ? -7.924 -10.797 4.402 1.00 66.62 101 ASN A N 1
ATOM 747 C CA . ASN A 1 101 ? -8.288 -12.017 3.699 1.00 66.62 101 ASN A CA 1
ATOM 748 C C . ASN A 1 101 ? -7.035 -12.551 2.975 1.00 66.62 101 ASN A C 1
ATOM 750 O O . ASN A 1 101 ? -6.259 -11.813 2.366 1.00 66.62 101 ASN A O 1
ATOM 754 N N . ALA A 1 102 ? -6.765 -13.847 3.135 1.00 69.50 102 ALA A N 1
ATOM 755 C CA . ALA A 1 102 ? -5.555 -14.454 2.586 1.00 69.50 102 ALA A CA 1
ATOM 756 C C . ALA A 1 102 ? -5.514 -14.349 1.049 1.00 69.50 102 ALA A C 1
ATOM 758 O O . ALA A 1 102 ? -4.437 -14.216 0.475 1.00 69.50 102 ALA A O 1
ATOM 759 N N . ALA A 1 103 ? -6.689 -14.320 0.410 1.00 69.62 103 ALA A N 1
ATOM 760 C CA . ALA A 1 103 ? -6.852 -14.159 -1.030 1.00 69.62 103 ALA A CA 1
ATOM 761 C C . ALA A 1 103 ? -6.288 -12.826 -1.556 1.00 69.62 103 ALA A C 1
ATOM 763 O O . ALA A 1 103 ? -5.441 -12.846 -2.442 1.00 69.62 103 ALA A O 1
ATOM 764 N N . GLY A 1 104 ? -6.659 -11.680 -0.972 1.00 66.56 104 GLY A N 1
ATOM 765 C CA . GLY A 1 104 ? -6.187 -10.368 -1.437 1.00 66.56 104 GLY A CA 1
ATOM 766 C C . GLY A 1 104 ? -4.678 -10.183 -1.269 1.00 66.56 104 GLY A C 1
ATOM 767 O O . GLY A 1 104 ? -4.013 -9.589 -2.117 1.00 66.56 104 GLY A O 1
ATOM 768 N N . ARG A 1 105 ? -4.098 -10.773 -0.214 1.00 72.62 105 ARG A N 1
ATOM 769 C CA . ARG A 1 105 ? -2.639 -10.782 -0.012 1.00 72.62 105 ARG A CA 1
ATOM 770 C C . ARG A 1 105 ? -1.907 -11.618 -1.058 1.00 72.62 105 ARG A C 1
ATOM 772 O O . ARG A 1 105 ? -0.819 -11.226 -1.476 1.00 72.62 105 ARG A O 1
ATOM 779 N N . LEU A 1 106 ? -2.476 -12.754 -1.459 1.00 80.06 106 LEU A N 1
ATOM 780 C CA . LEU A 1 106 ? -1.896 -13.594 -2.506 1.00 80.06 106 LEU A CA 1
ATOM 781 C C . LEU A 1 106 ? -2.018 -12.942 -3.880 1.00 80.06 106 LEU A C 1
ATOM 783 O O . LEU A 1 106 ? -1.018 -12.908 -4.591 1.00 80.06 106 LEU A O 1
ATOM 787 N N . ASP A 1 107 ? -3.157 -12.321 -4.196 1.00 74.19 107 ASP A N 1
ATOM 788 C CA . ASP A 1 107 ? -3.331 -11.560 -5.438 1.00 74.19 107 ASP A CA 1
ATOM 789 C C . ASP A 1 107 ? -2.294 -10.422 -5.541 1.00 74.19 107 ASP A C 1
ATOM 791 O O . ASP A 1 107 ? -1.629 -10.260 -6.569 1.00 74.19 107 ASP A O 1
ATOM 795 N N . ALA A 1 108 ? -2.075 -9.671 -4.455 1.00 73.44 108 ALA A N 1
ATOM 796 C CA . ALA A 1 108 ? -1.052 -8.625 -4.407 1.00 73.44 108 ALA A CA 1
ATOM 797 C C . ALA A 1 108 ? 0.372 -9.194 -4.561 1.00 73.44 108 ALA A C 1
ATOM 799 O O . ALA A 1 108 ? 1.173 -8.672 -5.342 1.00 73.44 108 ALA A O 1
ATOM 800 N N . ALA A 1 109 ? 0.687 -10.290 -3.861 1.00 83.06 109 ALA A N 1
ATOM 801 C CA . ALA A 1 109 ? 1.982 -10.959 -3.974 1.00 83.06 109 ALA A CA 1
ATOM 802 C C . ALA A 1 109 ? 2.235 -11.458 -5.404 1.00 83.06 109 ALA A C 1
ATOM 804 O O . ALA A 1 109 ? 3.324 -11.262 -5.945 1.00 83.06 109 ALA A O 1
ATOM 805 N N . LYS A 1 110 ? 1.221 -12.038 -6.049 1.00 85.56 110 LYS A N 1
ATOM 806 C CA . LYS A 1 110 ? 1.283 -12.524 -7.428 1.00 85.56 110 LYS A CA 1
ATOM 807 C C . LYS A 1 110 ? 1.631 -11.417 -8.408 1.00 85.56 110 LYS A C 1
ATOM 809 O O . LYS A 1 110 ? 2.501 -11.617 -9.252 1.00 85.56 110 LYS A O 1
ATOM 814 N N . ILE A 1 111 ? 0.997 -10.249 -8.284 1.00 79.25 111 ILE A N 1
ATOM 815 C CA . ILE A 1 111 ? 1.278 -9.091 -9.145 1.00 79.25 111 ILE A CA 1
ATOM 816 C C . ILE A 1 111 ? 2.747 -8.672 -9.019 1.00 79.25 111 ILE A C 1
ATOM 818 O O . ILE A 1 111 ? 3.428 -8.511 -10.033 1.00 79.25 111 ILE A O 1
ATOM 822 N N . VAL A 1 112 ? 3.257 -8.544 -7.791 1.00 82.81 112 VAL A N 1
ATOM 823 C CA . VAL A 1 112 ? 4.641 -8.111 -7.539 1.00 82.81 112 VAL A CA 1
ATOM 824 C C . VAL A 1 112 ? 5.654 -9.141 -8.043 1.00 82.81 112 VAL A C 1
ATOM 826 O O . VAL A 1 112 ? 6.600 -8.788 -8.750 1.00 82.81 112 VAL A O 1
ATOM 829 N N . VAL A 1 113 ? 5.454 -10.426 -7.736 1.00 89.75 113 VAL A N 1
ATOM 830 C CA . VAL A 1 113 ? 6.348 -11.500 -8.199 1.00 89.75 113 VAL A CA 1
ATOM 831 C C . VAL A 1 113 ? 6.317 -11.608 -9.725 1.00 89.75 113 VAL A C 1
ATOM 833 O O . VAL A 1 113 ? 7.361 -11.819 -10.343 1.00 89.75 113 VAL A O 1
ATOM 836 N N . LEU A 1 114 ? 5.161 -11.391 -10.359 1.00 87.12 114 LEU A N 1
ATOM 837 C CA . LEU A 1 114 ? 5.039 -11.387 -11.815 1.00 87.12 114 LEU A CA 1
ATOM 838 C C . LEU A 1 114 ? 5.833 -10.238 -12.438 1.00 87.12 114 LEU A C 1
ATOM 840 O O . LEU A 1 114 ? 6.543 -10.453 -13.418 1.00 87.12 114 LEU A O 1
ATOM 844 N N . GLN A 1 115 ? 5.759 -9.034 -11.868 1.00 83.75 115 GLN A N 1
ATOM 845 C CA . GLN A 1 115 ? 6.564 -7.903 -12.332 1.00 83.75 115 GLN A CA 1
ATOM 846 C C . GLN A 1 115 ? 8.065 -8.188 -12.213 1.00 83.75 115 GLN A C 1
ATOM 848 O O . GLN A 1 115 ? 8.805 -7.966 -13.173 1.0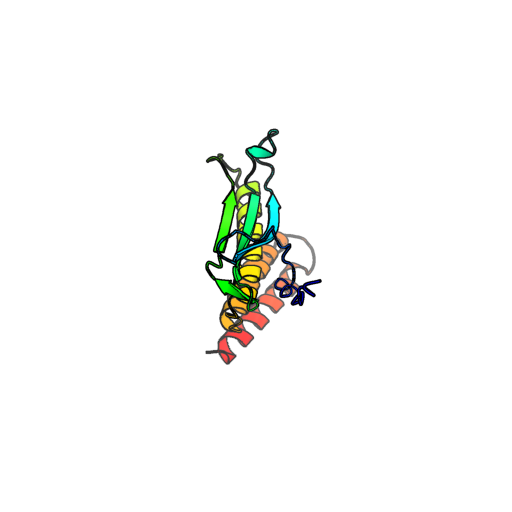0 83.75 115 GLN A O 1
ATOM 853 N N . ALA A 1 116 ? 8.505 -8.740 -11.079 1.00 85.94 116 ALA A N 1
ATOM 854 C CA . ALA A 1 116 ? 9.897 -9.136 -10.887 1.00 85.94 116 ALA A CA 1
ATOM 855 C C . ALA A 1 116 ? 10.324 -10.207 -11.905 1.00 85.94 116 ALA A C 1
ATOM 857 O O . ALA A 1 116 ? 11.387 -10.091 -12.513 1.00 85.94 116 ALA A O 1
ATOM 858 N N . TYR A 1 117 ? 9.477 -11.214 -12.148 1.00 90.06 117 TYR A N 1
ATOM 859 C CA . TYR A 1 117 ? 9.728 -12.259 -13.141 1.00 90.06 117 TYR A CA 1
ATOM 860 C C . TYR A 1 117 ? 9.923 -11.663 -14.538 1.00 90.06 117 TYR A C 1
ATOM 862 O O . TYR A 1 117 ? 10.911 -11.967 -15.205 1.00 90.06 117 TYR A O 1
ATOM 870 N N . LEU A 1 118 ? 9.028 -10.769 -14.966 1.00 84.81 118 LEU A N 1
ATOM 871 C CA . LEU A 1 118 ? 9.122 -10.108 -16.269 1.00 84.81 118 LEU A CA 1
ATOM 872 C C . LEU A 1 118 ? 10.414 -9.295 -16.429 1.00 84.81 118 LEU A C 1
ATOM 874 O O . LEU A 1 118 ? 10.948 -9.243 -17.535 1.00 84.81 118 LEU A O 1
ATOM 878 N N . ALA A 1 119 ? 10.926 -8.696 -15.351 1.00 85.19 119 ALA A N 1
ATOM 879 C CA . ALA A 1 119 ? 12.159 -7.913 -15.380 1.00 85.19 119 ALA A CA 1
ATOM 880 C C . ALA A 1 119 ? 13.424 -8.774 -15.529 1.00 85.19 119 ALA A C 1
ATOM 882 O O . ALA A 1 119 ? 14.388 -8.338 -16.154 1.00 85.19 119 ALA A O 1
ATOM 883 N N . VAL A 1 120 ? 13.435 -9.988 -14.967 1.00 91.44 120 VAL A N 1
ATOM 884 C CA . VAL A 1 120 ? 14.656 -10.812 -14.892 1.00 91.44 120 VAL A CA 1
ATOM 885 C C . VAL A 1 120 ? 14.653 -12.036 -15.803 1.00 91.44 120 VAL A C 1
ATOM 887 O O . VAL A 1 120 ? 15.694 -12.670 -15.943 1.00 91.44 120 VAL A O 1
ATOM 890 N N . ARG A 1 121 ? 13.525 -12.392 -16.431 1.00 89.00 121 ARG A N 1
ATOM 891 C CA . ARG A 1 121 ? 13.404 -13.633 -17.225 1.00 89.00 121 ARG A CA 1
ATOM 892 C C . ARG A 1 121 ? 14.339 -13.719 -18.437 1.00 89.00 121 ARG A C 1
ATOM 894 O O . ARG A 1 121 ? 14.613 -14.819 -18.894 1.00 89.00 121 ARG A O 1
ATOM 901 N N . GLU A 1 122 ? 14.796 -12.580 -18.958 1.00 87.38 122 GLU A N 1
ATOM 902 C CA . GLU A 1 122 ? 15.716 -12.512 -20.106 1.00 87.38 122 GLU A CA 1
ATOM 903 C C . GLU A 1 122 ? 17.188 -12.374 -19.669 1.00 87.38 122 GLU A C 1
ATOM 905 O O . GLU A 1 122 ? 18.091 -12.350 -20.505 1.00 87.38 122 GLU A O 1
ATOM 910 N N . LEU A 1 123 ? 17.446 -12.234 -18.362 1.00 87.44 123 LEU A N 1
ATOM 911 C CA . LEU A 1 123 ? 18.796 -12.086 -17.826 1.00 87.44 123 LEU A CA 1
ATOM 912 C C . LEU A 1 123 ? 19.460 -13.460 -17.651 1.00 87.44 123 LEU A C 1
ATOM 914 O O . LEU A 1 123 ? 18.783 -14.443 -17.347 1.00 87.44 123 LEU A O 1
ATOM 918 N N . PRO A 1 124 ? 20.794 -13.554 -17.801 1.00 85.00 124 PRO A N 1
ATOM 919 C CA . PRO A 1 124 ? 21.509 -14.803 -17.577 1.00 85.00 124 PRO A CA 1
ATOM 920 C C . PRO A 1 124 ? 21.409 -15.260 -16.113 1.00 85.00 124 PRO A C 1
ATOM 922 O O . PRO A 1 124 ? 21.521 -14.460 -15.184 1.00 85.00 124 PRO A O 1
ATOM 925 N N . GLY A 1 125 ? 21.271 -16.572 -15.916 1.00 89.56 125 GLY A N 1
ATOM 926 C CA . GLY A 1 125 ? 21.164 -17.212 -14.603 1.00 89.56 125 GLY A CA 1
ATOM 927 C C . GLY A 1 125 ? 19.747 -17.688 -14.277 1.00 89.56 125 GLY A C 1
ATOM 928 O O . GLY A 1 125 ? 18.864 -17.685 -15.126 1.00 89.56 125 GLY A O 1
ATOM 929 N N . ASN A 1 126 ? 19.534 -18.102 -13.025 1.00 89.75 126 ASN A N 1
ATOM 930 C CA . ASN A 1 126 ? 18.322 -18.832 -12.618 1.00 89.75 126 ASN A CA 1
ATOM 931 C C . ASN A 1 126 ? 17.282 -17.939 -11.913 1.00 89.75 126 ASN A C 1
ATOM 933 O O . ASN A 1 126 ? 16.337 -18.439 -11.308 1.00 89.75 126 ASN A O 1
ATOM 937 N N . GLY A 1 127 ? 17.453 -16.611 -11.945 1.00 86.94 127 GLY A N 1
ATOM 938 C CA . GLY A 1 127 ? 16.554 -15.671 -11.263 1.00 86.94 127 GLY A CA 1
ATOM 939 C C . GLY A 1 127 ? 15.105 -15.776 -11.751 1.00 86.94 127 GLY A C 1
ATOM 940 O O . GLY A 1 127 ? 14.177 -15.773 -10.943 1.00 86.94 127 GLY A O 1
ATOM 941 N N . GLY A 1 128 ? 14.918 -15.944 -13.065 1.00 89.62 128 GLY A N 1
ATOM 942 C CA . GLY A 1 128 ? 13.601 -16.166 -13.665 1.00 89.62 128 GLY A CA 1
ATOM 943 C C . GLY A 1 128 ? 12.939 -17.462 -13.190 1.00 89.62 128 GLY A C 1
ATOM 944 O O . GLY A 1 128 ? 11.745 -17.455 -12.896 1.00 89.62 128 GLY A O 1
ATOM 945 N N . ASP A 1 129 ? 13.706 -18.544 -13.044 1.00 92.38 129 ASP A N 1
ATOM 946 C CA . ASP A 1 129 ? 13.185 -19.844 -12.603 1.00 92.38 129 ASP A CA 1
ATOM 947 C C . ASP A 1 129 ? 12.706 -19.802 -11.148 1.00 92.38 129 ASP A C 1
ATOM 949 O O . ASP A 1 129 ? 11.643 -20.337 -10.828 1.00 92.38 129 ASP A O 1
ATOM 953 N N . TYR A 1 130 ? 13.433 -19.103 -10.269 1.00 92.56 130 TYR A N 1
ATOM 954 C CA . TYR A 1 130 ? 13.014 -18.929 -8.876 1.00 92.56 130 TYR A CA 1
ATOM 955 C C . TYR A 1 130 ? 11.711 -18.138 -8.758 1.00 92.56 130 TYR A C 1
ATOM 957 O O . TYR A 1 130 ? 10.814 -18.527 -8.011 1.00 92.56 130 TYR A O 1
ATOM 965 N N . LEU A 1 131 ? 11.575 -17.050 -9.518 1.00 93.75 131 LEU A N 1
ATOM 966 C CA . LEU A 1 131 ? 10.357 -16.239 -9.492 1.00 93.75 131 LEU A CA 1
ATOM 967 C C . LEU A 1 131 ? 9.177 -16.957 -10.147 1.00 93.75 131 LEU A C 1
ATOM 969 O O . LEU A 1 131 ? 8.053 -16.837 -9.667 1.00 93.75 131 LEU A O 1
ATOM 973 N N . ARG A 1 132 ? 9.423 -17.765 -11.183 1.00 93.12 132 ARG A N 1
ATOM 974 C CA . ARG A 1 132 ? 8.404 -18.649 -11.753 1.00 93.12 132 ARG A CA 1
ATOM 975 C C . ARG A 1 132 ? 7.903 -19.665 -10.725 1.00 93.12 132 ARG A C 1
ATOM 977 O O . ARG A 1 132 ? 6.699 -19.779 -10.537 1.00 93.12 132 ARG A O 1
ATOM 984 N N . SER A 1 133 ? 8.807 -20.328 -10.004 1.00 94.25 133 SER A N 1
ATOM 985 C CA . SER A 1 133 ? 8.429 -21.265 -8.938 1.00 94.25 133 SER A CA 1
ATOM 986 C C . SER A 1 133 ? 7.636 -20.586 -7.814 1.00 94.25 133 SER A C 1
ATOM 988 O O . SER A 1 133 ? 6.730 -21.197 -7.242 1.00 94.25 133 SER A O 1
ATOM 990 N N . ALA A 1 134 ? 7.952 -19.328 -7.498 1.00 93.25 134 ALA A N 1
ATOM 991 C CA . ALA A 1 134 ? 7.185 -18.542 -6.538 1.00 93.25 134 ALA A CA 1
ATOM 992 C C . ALA A 1 134 ? 5.768 -18.228 -7.053 1.00 93.25 134 ALA A C 1
ATOM 994 O O . ALA A 1 134 ? 4.816 -18.342 -6.285 1.00 93.25 134 ALA A O 1
ATOM 995 N N . LEU A 1 135 ? 5.605 -17.894 -8.340 1.00 93.69 135 LEU A N 1
ATOM 996 C CA . LEU A 1 135 ? 4.285 -17.697 -8.957 1.00 93.69 135 LEU A CA 1
ATOM 997 C C . LEU A 1 135 ? 3.434 -18.967 -8.920 1.00 93.69 135 LEU A C 1
ATOM 999 O O . LEU A 1 135 ? 2.256 -18.884 -8.577 1.00 93.69 135 LEU A O 1
ATOM 1003 N N . ASP A 1 136 ? 4.031 -20.120 -9.226 1.00 95.19 136 ASP A N 1
ATOM 1004 C CA . ASP A 1 136 ? 3.339 -21.412 -9.171 1.00 95.19 136 ASP A CA 1
ATOM 1005 C C . ASP A 1 136 ? 2.873 -21.711 -7.733 1.00 95.19 136 ASP A C 1
ATOM 1007 O O . ASP A 1 136 ? 1.711 -22.038 -7.507 1.00 95.19 136 ASP A O 1
ATOM 1011 N N . SER A 1 137 ? 3.732 -21.461 -6.739 1.00 94.69 137 SER A N 1
ATOM 1012 C CA . SER A 1 137 ? 3.389 -21.642 -5.318 1.00 94.69 137 SER A CA 1
ATOM 1013 C C . SER A 1 137 ? 2.254 -20.718 -4.854 1.00 94.69 137 SER A C 1
ATOM 1015 O O . SER A 1 137 ? 1.418 -21.111 -4.041 1.00 94.69 137 SER A O 1
ATOM 1017 N N . ILE A 1 138 ? 2.214 -19.479 -5.357 1.00 92.00 138 ILE A N 1
ATOM 1018 C CA . ILE A 1 138 ? 1.129 -18.533 -5.064 1.00 92.00 138 ILE A CA 1
ATOM 1019 C C . ILE A 1 138 ? -0.179 -19.005 -5.709 1.00 92.00 138 ILE A C 1
ATOM 1021 O O . ILE A 1 138 ? -1.218 -18.973 -5.055 1.00 92.00 138 ILE A O 1
ATOM 1025 N N . ALA A 1 139 ? -0.135 -19.487 -6.954 1.00 89.56 139 ALA A N 1
ATOM 1026 C CA . ALA A 1 139 ? -1.308 -20.023 -7.641 1.00 89.56 139 ALA A CA 1
ATOM 1027 C C . ALA A 1 139 ? -1.889 -21.257 -6.924 1.00 89.56 139 ALA A C 1
ATOM 1029 O O . ALA A 1 139 ? -3.109 -21.366 -6.784 1.00 89.56 139 ALA A O 1
ATOM 1030 N N . ASP A 1 140 ? -1.032 -22.143 -6.414 1.00 91.75 140 ASP A N 1
ATOM 1031 C CA . ASP A 1 140 ? -1.455 -23.288 -5.601 1.00 91.75 140 ASP A CA 1
ATOM 1032 C C . ASP A 1 140 ? -2.124 -22.834 -4.294 1.00 91.75 140 ASP A C 1
ATOM 1034 O O . ASP A 1 140 ? -3.177 -23.348 -3.913 1.00 91.75 140 ASP A O 1
ATOM 1038 N N . ALA A 1 141 ? -1.561 -21.825 -3.621 1.00 87.75 141 ALA A N 1
ATOM 1039 C CA . ALA A 1 141 ? -2.151 -21.258 -2.410 1.00 87.75 141 ALA A CA 1
ATOM 1040 C C . ALA A 1 141 ? -3.518 -20.595 -2.677 1.00 87.75 141 ALA A C 1
ATOM 1042 O O . ALA A 1 141 ? -4.450 -20.774 -1.892 1.00 87.75 141 ALA A O 1
ATOM 1043 N N . GLU A 1 142 ? -3.668 -19.875 -3.794 1.00 85.81 142 GLU A N 1
ATOM 1044 C CA . GLU A 1 142 ? -4.948 -19.297 -4.231 1.00 85.81 142 GLU A CA 1
ATOM 1045 C C . GLU A 1 142 ? -6.011 -20.377 -4.468 1.00 85.81 142 GLU A C 1
ATOM 1047 O O . GLU A 1 142 ? -7.174 -20.180 -4.116 1.00 85.81 142 GLU A O 1
ATOM 1052 N N . ALA A 1 143 ? -5.629 -21.522 -5.044 1.00 86.69 143 ALA A N 1
ATOM 1053 C CA . ALA A 1 143 ? -6.547 -22.626 -5.311 1.00 86.69 143 ALA A CA 1
ATOM 1054 C C . ALA A 1 143 ? -7.096 -23.275 -4.029 1.00 86.69 143 ALA A C 1
ATOM 1056 O O . ALA A 1 143 ? -8.231 -23.738 -4.030 1.00 86.69 143 ALA A O 1
ATOM 1057 N N . VAL A 1 144 ? -6.320 -23.285 -2.940 1.00 88.19 144 VAL A N 1
ATOM 1058 C CA . VAL A 1 144 ? -6.736 -23.835 -1.633 1.00 88.19 144 VAL A CA 1
ATOM 1059 C C . VAL A 1 144 ? -7.671 -22.891 -0.870 1.00 88.19 144 VAL A C 1
ATOM 1061 O O . VAL A 1 144 ? -8.448 -23.336 -0.029 1.00 88.19 144 VAL A O 1
ATOM 1064 N N . LEU A 1 145 ? -7.589 -21.586 -1.131 1.00 77.94 145 LEU A N 1
ATOM 1065 C CA . LEU A 1 145 ? -8.366 -20.564 -0.422 1.00 77.94 145 LEU A CA 1
ATOM 1066 C C . LEU A 1 145 ? -9.720 -20.241 -1.075 1.00 77.94 145 LEU A C 1
ATOM 1068 O O . LEU A 1 145 ? -10.453 -19.408 -0.536 1.00 77.94 145 LEU A O 1
ATOM 1072 N N . ARG A 1 146 ? -10.035 -20.862 -2.217 1.00 62.47 146 ARG A N 1
ATOM 1073 C CA . ARG A 1 146 ? -11.335 -20.788 -2.904 1.00 62.47 146 ARG A CA 1
ATOM 1074 C C . ARG A 1 146 ? -12.249 -21.928 -2.476 1.00 62.47 146 ARG A C 1
ATOM 1076 O O . ARG A 1 146 ? -13.465 -21.659 -2.372 1.00 62.47 146 ARG A O 1
#

Foldseek 3Di:
DDDDPDDDADDAPPQWDWDDADPVQKTKTKHWQDWQCLDPPSQQTWTKMFMWIAGRVRQTDPTDIDIRHDDGDDDPVSVVVVVVSVLVSVVVSCVNVVVVQVLVVLVSVLVVLVVQLVVPVPPPDCSNVVSVVVNVVSVVVNVVSD

Sequence (146 aa):
MNTITRHPDPTPPPGAEPDIWEADGHRDVYASVGCVFASSDLLACPLVTAKARQDRAGVLEQICVEVDAPAADLTPEQARELAAHLLHAAGIVDRWAGNTNAAGRLDAAKIVVLQAYLAVRELPGNGGDYLRSALDSIADAEAVLR